Protein AF-A0A7S3U579-F1 (afdb_monomer_lite)

Sequence (111 aa):
APQRAAQTAEGCRWTGAMRHHVAQPAASSQALPRQALQLCQEGDAIVLYWAVDAKKLRGSDKGLVSPPFDLPFPEPTPFKIMLVPRGGMSFGKAGGKGSIVLKCGIAMGQP

Structure (mmCIF, N/CA/C/O backbone):
data_AF-A0A7S3U579-F1
#
_entry.id   AF-A0A7S3U579-F1
#
loop_
_atom_site.group_PDB
_atom_site.id
_atom_site.type_symbol
_atom_site.label_atom_id
_atom_site.label_alt_id
_atom_site.label_comp_id
_atom_site.label_asym_id
_atom_site.label_entity_id
_atom_site.label_seq_id
_atom_site.pdbx_PDB_ins_code
_atom_site.Cartn_x
_atom_site.Cartn_y
_atom_site.Cartn_z
_atom_site.occupancy
_atom_site.B_iso_or_equiv
_atom_site.auth_seq_id
_atom_site.auth_comp_id
_atom_site.auth_asym_id
_atom_site.auth_atom_id
_atom_site.pdbx_PDB_model_num
ATOM 1 N N . ALA A 1 1 ? -36.030 10.258 29.262 1.00 41.53 1 ALA A N 1
ATOM 2 C CA . ALA A 1 1 ? -35.836 9.837 27.863 1.00 41.53 1 ALA A CA 1
ATOM 3 C C . ALA A 1 1 ? -35.380 11.034 27.041 1.00 41.53 1 ALA A C 1
ATOM 5 O O . ALA A 1 1 ? -36.069 12.046 27.073 1.00 41.53 1 ALA A O 1
ATOM 6 N N . PRO A 1 2 ? -34.252 10.932 26.328 1.00 41.88 2 PRO A N 1
ATOM 7 C CA . PRO A 1 2 ? -34.068 11.645 25.077 1.00 41.88 2 PRO A CA 1
ATOM 8 C C . PRO A 1 2 ? -33.924 10.667 23.908 1.00 41.88 2 PRO A C 1
ATOM 10 O O . PRO A 1 2 ? -33.564 9.500 24.052 1.00 41.88 2 PRO A O 1
ATOM 13 N N . GLN A 1 3 ? -34.322 11.183 22.758 1.00 37.34 3 GLN A N 1
ATOM 14 C CA . GLN A 1 3 ? -34.789 10.469 21.588 1.00 37.34 3 GLN A CA 1
ATOM 15 C C . GLN A 1 3 ? -33.645 9.918 20.733 1.00 37.34 3 GLN A C 1
ATOM 17 O O . GLN A 1 3 ? -32.656 10.590 20.455 1.00 37.34 3 GLN A O 1
ATOM 22 N N . ARG A 1 4 ? -33.854 8.684 20.278 1.00 39.41 4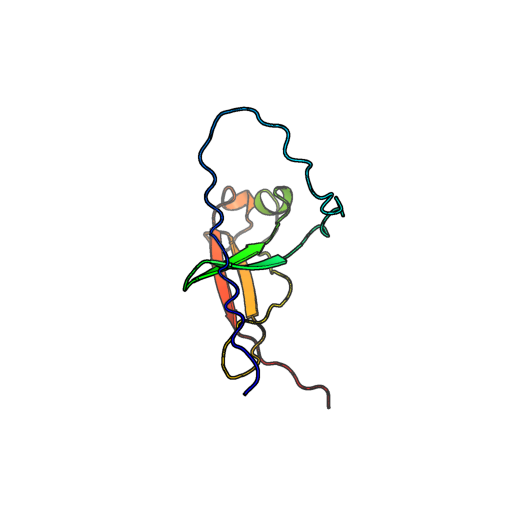 ARG A N 1
ATOM 23 C CA . ARG A 1 4 ? -33.090 7.948 19.274 1.00 39.41 4 ARG A CA 1
ATOM 24 C C . ARG A 1 4 ? -33.218 8.664 17.922 1.00 39.41 4 ARG A C 1
ATOM 26 O O . ARG A 1 4 ? -34.308 8.689 17.361 1.00 39.41 4 ARG A O 1
ATOM 33 N N . ALA A 1 5 ? -32.127 9.210 17.391 1.00 35.47 5 ALA A N 1
ATOM 34 C CA . ALA A 1 5 ? -32.048 9.647 15.998 1.00 35.47 5 ALA A CA 1
ATOM 35 C C . ALA A 1 5 ? -31.148 8.665 15.240 1.00 35.47 5 ALA A C 1
ATOM 37 O O . ALA A 1 5 ? -29.923 8.770 15.247 1.00 35.47 5 ALA A O 1
ATOM 38 N N . ALA A 1 6 ? -31.788 7.655 14.651 1.00 36.59 6 ALA A N 1
ATOM 39 C CA . ALA A 1 6 ? -31.170 6.749 13.700 1.00 36.59 6 ALA A CA 1
ATOM 40 C C . ALA A 1 6 ? -30.779 7.555 12.454 1.00 36.59 6 ALA A C 1
ATOM 42 O O . ALA A 1 6 ? -31.644 8.028 11.724 1.00 36.59 6 ALA A O 1
ATOM 43 N N . GLN A 1 7 ? -29.479 7.735 12.241 1.00 35.81 7 GLN A N 1
ATOM 44 C CA . GLN A 1 7 ? -28.942 8.233 10.981 1.00 35.81 7 GLN A CA 1
ATOM 45 C C . GLN A 1 7 ? -28.821 7.035 10.043 1.00 35.81 7 GLN A C 1
ATOM 47 O O . GLN A 1 7 ? -27.897 6.232 10.145 1.00 35.81 7 GLN A O 1
ATOM 52 N N . THR A 1 8 ? -29.813 6.871 9.173 1.00 34.47 8 THR A N 1
ATOM 53 C CA . THR A 1 8 ? -29.738 5.947 8.043 1.00 34.47 8 THR A CA 1
ATOM 54 C C . THR A 1 8 ? -28.794 6.553 7.010 1.00 34.47 8 THR A C 1
ATOM 56 O O . THR A 1 8 ? -29.156 7.493 6.306 1.00 34.47 8 THR A O 1
ATOM 59 N N . ALA A 1 9 ? -27.565 6.044 6.948 1.00 37.22 9 ALA A N 1
ATOM 60 C CA . ALA A 1 9 ? -26.655 6.306 5.842 1.00 37.22 9 ALA A CA 1
ATOM 61 C C . ALA A 1 9 ? -27.151 5.512 4.626 1.00 37.22 9 ALA A C 1
ATOM 63 O O . ALA A 1 9 ? -26.891 4.316 4.489 1.00 37.22 9 ALA A O 1
ATOM 64 N N . GLU A 1 10 ? -27.945 6.164 3.782 1.00 42.44 10 GLU A N 1
ATOM 65 C CA . GLU A 1 10 ? -28.364 5.605 2.503 1.00 42.44 10 GLU A CA 1
ATOM 66 C C . GLU A 1 10 ? -27.148 5.490 1.573 1.00 42.44 10 GLU A C 1
ATOM 68 O O . GLU A 1 10 ? -26.339 6.408 1.437 1.00 42.44 10 GLU A O 1
ATOM 73 N N . GLY A 1 11 ? -26.986 4.294 1.009 1.00 34.31 11 GLY A N 1
ATOM 74 C CA . GLY A 1 11 ? -25.765 3.837 0.364 1.00 34.31 11 GLY A CA 1
ATOM 75 C C . GLY A 1 11 ? -25.389 4.586 -0.914 1.00 34.31 11 GLY A C 1
ATOM 76 O O . GLY A 1 11 ? -26.227 4.960 -1.733 1.00 34.31 11 GLY A O 1
ATOM 77 N N . CYS A 1 12 ? -24.080 4.701 -1.129 1.00 34.06 12 CYS A N 1
ATOM 78 C CA . CYS A 1 12 ? -23.489 5.104 -2.397 1.00 34.06 12 CYS A CA 1
ATOM 79 C C . CYS A 1 12 ? -23.751 4.033 -3.469 1.00 34.06 12 CYS A C 1
ATOM 81 O O . CYS A 1 12 ? -22.944 3.131 -3.676 1.00 34.06 12 CYS A O 1
ATOM 83 N N . ARG A 1 13 ? -24.880 4.132 -4.177 1.00 35.19 13 ARG A N 1
ATOM 84 C CA . ARG A 1 13 ? -25.156 3.347 -5.385 1.00 35.19 13 ARG A CA 1
ATOM 85 C C . ARG A 1 13 ? -25.131 4.275 -6.595 1.00 35.19 13 ARG A C 1
ATOM 87 O O . ARG A 1 13 ? -26.064 5.037 -6.817 1.00 35.19 13 ARG A O 1
ATOM 94 N N . TRP A 1 14 ? -24.078 4.185 -7.403 1.00 33.81 14 TRP A N 1
ATOM 95 C CA . TRP A 1 14 ? -24.011 4.875 -8.690 1.00 33.81 14 TRP A CA 1
ATOM 96 C C . TRP A 1 14 ? -24.504 3.930 -9.789 1.00 33.81 14 TRP A C 1
ATOM 98 O O . TRP A 1 14 ? -23.779 3.039 -10.223 1.00 33.81 14 TRP A O 1
ATOM 108 N N . THR A 1 15 ? -25.747 4.108 -10.238 1.00 38.28 15 THR A N 1
ATOM 109 C CA . THR A 1 15 ? -26.252 3.516 -11.488 1.00 38.28 15 THR A CA 1
ATOM 110 C C . THR A 1 15 ? -26.419 4.618 -12.526 1.00 38.28 15 THR A C 1
ATOM 112 O O . THR A 1 15 ? -26.972 5.675 -12.235 1.00 38.28 15 THR A O 1
ATOM 115 N N . GLY A 1 16 ? -25.879 4.388 -13.722 1.00 36.97 16 GLY A N 1
ATOM 116 C CA . GLY A 1 16 ? -25.771 5.391 -14.775 1.00 36.97 16 GLY A CA 1
ATOM 117 C C . GLY A 1 16 ? -27.094 5.859 -15.395 1.00 36.97 16 GLY A C 1
ATOM 118 O O . GLY A 1 16 ? -28.077 5.129 -15.439 1.00 36.97 16 GLY A O 1
ATOM 119 N N . ALA A 1 17 ? -26.996 7.070 -15.960 1.00 45.22 17 ALA A N 1
ATOM 120 C CA . ALA A 1 17 ? -27.827 7.706 -16.990 1.00 45.22 17 ALA A CA 1
ATOM 121 C C . ALA A 1 17 ? -29.254 8.173 -16.622 1.00 45.22 17 ALA A C 1
ATOM 123 O O . ALA A 1 17 ? -30.225 7.489 -16.903 1.00 45.22 17 ALA A O 1
ATOM 124 N N . MET A 1 18 ? -29.402 9.426 -16.166 1.00 39.03 18 MET A N 1
ATOM 125 C CA . MET A 1 18 ? -29.976 10.545 -16.948 1.00 39.03 18 MET A CA 1
ATOM 126 C C . MET A 1 18 ? -30.096 11.826 -16.105 1.00 39.03 18 MET A C 1
ATOM 128 O O . MET A 1 18 ? -30.047 11.815 -14.882 1.00 39.03 18 MET A O 1
ATOM 132 N N . ARG A 1 19 ? -30.154 12.953 -16.813 1.00 57.84 19 ARG A N 1
ATOM 133 C CA . ARG A 1 19 ? -29.910 14.325 -16.358 1.00 57.84 19 ARG A CA 1
ATOM 134 C C . ARG A 1 19 ? -31.022 14.841 -15.439 1.00 57.84 19 ARG A C 1
ATOM 136 O O . ARG A 1 19 ? -32.118 15.090 -15.918 1.00 57.84 19 ARG A O 1
ATOM 143 N N . HIS A 1 20 ? -30.685 15.156 -14.193 1.00 40.16 20 HIS A N 1
ATOM 144 C CA . HIS A 1 20 ? -31.335 16.220 -13.428 1.00 40.16 20 HIS A CA 1
ATOM 145 C C . HIS A 1 20 ? -30.245 17.010 -12.699 1.00 40.16 20 HIS A C 1
ATOM 147 O O . HIS A 1 20 ? -29.359 16.424 -12.079 1.00 40.16 20 HIS A O 1
ATOM 153 N N . HIS A 1 21 ? -30.274 18.338 -12.842 1.00 46.88 21 HIS A N 1
ATOM 154 C CA . HIS A 1 21 ? -29.403 19.265 -12.122 1.00 46.88 21 HIS A CA 1
ATOM 155 C C . HIS A 1 21 ? -29.613 19.097 -10.612 1.00 46.88 21 HIS A C 1
ATOM 157 O O . HIS A 1 21 ? -30.513 19.697 -10.031 1.00 46.88 21 HIS A O 1
ATOM 163 N N . VAL A 1 22 ? -28.770 18.288 -9.977 1.00 43.69 22 VAL A N 1
ATOM 164 C CA . VAL A 1 22 ? -28.537 18.344 -8.536 1.00 43.69 22 VAL A CA 1
ATOM 165 C C . VAL A 1 22 ? -27.338 19.256 -8.344 1.00 43.69 22 VAL A C 1
ATOM 167 O O . VAL A 1 22 ? -26.251 18.975 -8.850 1.00 43.69 22 VAL A O 1
ATOM 170 N N . ALA A 1 23 ? -27.567 20.383 -7.668 1.00 42.28 23 ALA A N 1
ATOM 171 C CA . ALA A 1 23 ? -26.518 21.286 -7.233 1.00 42.28 23 ALA A CA 1
ATOM 172 C C . ALA A 1 23 ? -25.465 20.471 -6.476 1.00 42.28 23 ALA A C 1
ATOM 174 O O . ALA A 1 23 ? -25.728 19.907 -5.416 1.00 42.28 23 ALA A O 1
ATOM 175 N N . GLN A 1 24 ? -24.289 20.372 -7.082 1.00 43.72 24 GLN A N 1
ATOM 176 C CA . GLN A 1 24 ? -23.118 19.758 -6.495 1.00 43.72 24 GLN A CA 1
ATOM 177 C C . GLN A 1 24 ? -22.804 20.550 -5.216 1.00 43.72 24 GLN A C 1
ATOM 179 O O . GLN A 1 24 ? -22.538 21.751 -5.323 1.00 43.72 24 GLN A O 1
ATOM 184 N N . PRO A 1 25 ? -22.848 19.959 -4.005 1.00 40.75 25 PRO A N 1
ATOM 185 C CA . PRO A 1 25 ? -22.182 20.599 -2.889 1.00 40.75 25 PRO A CA 1
ATO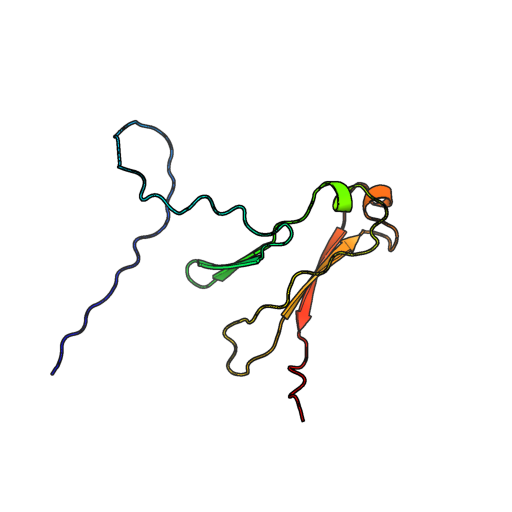M 186 C C . PRO A 1 25 ? -20.720 20.700 -3.310 1.00 40.75 25 PRO A C 1
ATOM 188 O O . PRO A 1 25 ? -20.112 19.699 -3.696 1.00 40.75 25 PRO A O 1
ATOM 191 N N . ALA A 1 26 ? -20.200 21.925 -3.338 1.00 41.56 26 ALA A N 1
ATOM 192 C CA . ALA A 1 26 ? -18.809 22.209 -3.629 1.00 41.56 26 ALA A CA 1
ATOM 193 C C . ALA A 1 26 ? -17.951 21.570 -2.530 1.00 41.56 26 ALA A C 1
ATOM 195 O O . ALA A 1 26 ? -17.533 22.226 -1.580 1.00 41.56 26 ALA A O 1
ATOM 196 N N . ALA A 1 27 ? -17.718 20.263 -2.644 1.00 49.03 27 ALA A N 1
ATOM 197 C CA . ALA A 1 27 ? -16.590 19.618 -2.021 1.00 49.03 27 ALA A CA 1
ATOM 198 C C . ALA A 1 27 ? -15.381 20.286 -2.661 1.00 49.03 27 ALA A C 1
ATOM 200 O O . ALA A 1 27 ? -15.093 20.117 -3.847 1.00 49.03 27 ALA A O 1
ATOM 201 N N . SER A 1 28 ? -14.790 21.174 -1.874 1.00 41.00 28 SER A N 1
ATOM 202 C CA . SER A 1 28 ? -13.575 21.902 -2.157 1.00 41.00 28 SER A CA 1
ATOM 203 C C . SER A 1 28 ? -12.613 21.007 -2.932 1.00 41.00 28 SER A C 1
ATOM 205 O O . SER A 1 28 ? -12.141 19.985 -2.439 1.00 41.00 28 SER A O 1
ATOM 207 N N . SER A 1 29 ? -12.332 21.397 -4.176 1.00 48.78 29 SER A N 1
ATOM 208 C CA . SER A 1 29 ? -11.279 20.809 -4.999 1.00 48.78 29 SER A CA 1
ATOM 209 C C . SER A 1 29 ? -9.924 21.200 -4.405 1.00 48.78 29 SER A C 1
ATOM 211 O O . SER A 1 29 ? -9.157 21.960 -4.993 1.00 48.78 29 SER A O 1
ATOM 213 N N . GLN A 1 30 ? -9.639 20.739 -3.191 1.00 52.78 30 GLN A N 1
ATOM 214 C CA . GLN A 1 30 ? -8.306 20.792 -2.635 1.00 52.78 30 GLN A CA 1
ATOM 215 C C . GLN A 1 30 ? -7.530 19.668 -3.299 1.00 52.78 30 GLN A C 1
ATOM 217 O O . GLN A 1 30 ? -7.893 18.497 -3.193 1.00 52.78 30 GLN A O 1
ATOM 222 N N . ALA A 1 31 ? -6.490 20.047 -4.041 1.00 57.59 31 ALA A N 1
ATOM 223 C CA . ALA A 1 31 ? -5.517 19.113 -4.571 1.00 57.59 31 ALA A CA 1
ATOM 224 C C . ALA A 1 31 ? -4.992 18.278 -3.399 1.00 57.59 31 ALA A C 1
ATOM 226 O O . ALA A 1 31 ? -4.197 18.757 -2.590 1.00 57.59 31 ALA A O 1
ATOM 227 N N . LEU A 1 32 ? -5.502 17.052 -3.280 1.00 54.09 32 LEU A N 1
ATOM 228 C CA . LEU A 1 32 ? -5.048 16.100 -2.284 1.00 54.09 32 LEU A CA 1
ATOM 229 C C . LEU A 1 32 ? -3.517 16.006 -2.398 1.00 54.09 32 LEU A C 1
ATOM 231 O O . LEU A 1 32 ? -2.992 15.958 -3.519 1.00 54.09 32 LEU A O 1
ATOM 235 N N . PRO A 1 33 ? -2.776 16.028 -1.276 1.00 58.41 33 PRO A N 1
ATOM 236 C CA . PRO A 1 33 ? -1.323 15.950 -1.312 1.00 58.41 33 PRO A CA 1
ATOM 237 C C . PRO A 1 33 ? -0.889 14.7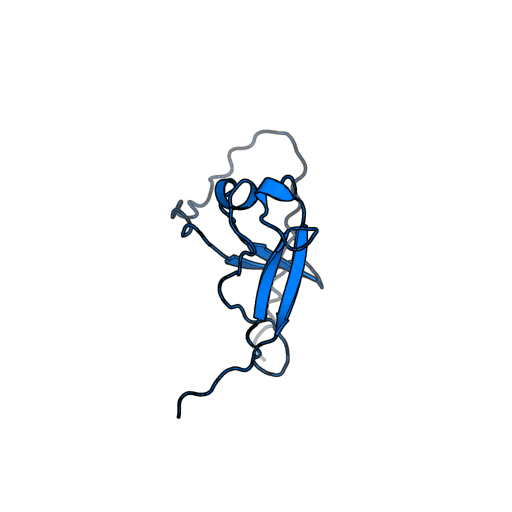42 -2.149 1.00 58.41 33 PRO A C 1
ATOM 239 O O . PRO A 1 33 ? -1.564 13.716 -2.171 1.00 58.41 33 PRO A O 1
ATOM 242 N N . ARG A 1 34 ? 0.252 14.850 -2.843 1.00 59.91 34 ARG A N 1
ATOM 243 C CA . ARG A 1 34 ? 0.771 13.877 -3.837 1.00 59.91 34 ARG A CA 1
ATOM 244 C C . ARG A 1 34 ? 0.882 12.411 -3.368 1.00 59.91 34 ARG A C 1
ATOM 246 O O . ARG A 1 34 ? 1.242 11.552 -4.168 1.00 59.91 34 ARG A O 1
ATOM 253 N N . GLN A 1 35 ? 0.615 12.130 -2.095 1.00 64.00 35 GLN A N 1
ATOM 254 C CA . GLN A 1 35 ? 0.567 10.802 -1.483 1.00 64.00 35 GLN A CA 1
ATOM 255 C C . GLN A 1 35 ? -0.631 10.676 -0.527 1.00 64.00 35 GLN A C 1
ATOM 257 O O . GLN A 1 35 ? -0.489 10.172 0.584 1.00 64.00 35 GLN A O 1
ATOM 262 N N . ALA A 1 36 ? -1.792 11.198 -0.920 1.00 80.19 36 ALA A N 1
ATOM 263 C CA . ALA A 1 36 ? -2.987 11.150 -0.095 1.00 80.19 36 ALA A CA 1
ATOM 264 C C . ALA A 1 36 ? -3.448 9.712 0.145 1.00 80.19 36 ALA A C 1
ATOM 266 O O . ALA A 1 36 ? -3.417 8.860 -0.749 1.00 80.19 36 ALA A O 1
ATOM 267 N N . LEU A 1 37 ? -3.869 9.479 1.381 1.00 91.50 37 LEU A N 1
ATOM 268 C CA . LEU A 1 37 ? -4.424 8.230 1.855 1.00 91.50 37 LEU A CA 1
ATOM 269 C C . LEU A 1 37 ? -5.751 8.548 2.545 1.00 91.50 37 LEU A C 1
ATOM 271 O O . LEU A 1 37 ? -5.817 9.467 3.357 1.00 91.50 37 LEU A O 1
ATOM 275 N N . GLN A 1 38 ? -6.797 7.812 2.189 1.00 92.12 38 GLN A N 1
ATOM 276 C CA . GLN A 1 38 ? -8.147 7.994 2.705 1.00 92.12 38 GLN A CA 1
ATOM 277 C C . GLN A 1 38 ? -8.713 6.639 3.119 1.00 92.12 38 GLN A C 1
ATOM 279 O O . GLN A 1 38 ? -8.641 5.682 2.350 1.00 92.12 38 GLN A O 1
ATOM 284 N N . LEU A 1 39 ? -9.289 6.575 4.318 1.00 92.00 39 LEU A N 1
ATOM 285 C CA . LEU A 1 39 ? -10.075 5.436 4.784 1.00 92.00 39 LEU A CA 1
ATOM 286 C C . LEU A 1 39 ? -11.558 5.791 4.707 1.00 92.00 39 LEU A C 1
ATOM 288 O O . LEU A 1 39 ? -11.952 6.901 5.063 1.00 92.00 39 LEU A O 1
ATOM 292 N N . CYS A 1 40 ? -12.382 4.837 4.301 1.00 92.00 40 CYS A N 1
ATOM 293 C CA . CYS A 1 40 ? -13.826 4.895 4.485 1.00 92.00 40 CYS A CA 1
ATOM 294 C C . CYS A 1 40 ? -14.370 3.518 4.869 1.00 92.00 40 CYS A C 1
ATOM 296 O O . CYS A 1 40 ? -13.762 2.487 4.583 1.00 92.00 40 CYS A O 1
ATOM 298 N N . GLN A 1 41 ? -15.515 3.510 5.542 1.00 92.81 41 GLN A N 1
ATOM 299 C CA . GLN A 1 41 ? -16.239 2.289 5.865 1.00 92.81 41 GLN A CA 1
ATOM 300 C C . GLN A 1 41 ? -17.293 2.032 4.785 1.00 92.81 41 GLN A C 1
ATOM 302 O O . GLN A 1 41 ? -18.103 2.909 4.484 1.00 92.81 41 GLN A O 1
ATOM 307 N N . GLU A 1 42 ? -17.281 0.834 4.209 1.00 92.62 42 GLU A N 1
ATOM 308 C CA . GLU A 1 42 ? -18.254 0.372 3.224 1.00 92.62 42 GLU A CA 1
ATOM 309 C C . GLU A 1 42 ? -18.897 -0.920 3.740 1.00 92.62 42 GLU A C 1
ATOM 311 O O . GLU A 1 42 ? -18.344 -2.014 3.626 1.00 92.62 42 GLU A O 1
ATOM 316 N N . GLY A 1 43 ? -20.063 -0.784 4.378 1.00 91.31 43 GLY A N 1
ATOM 317 C CA . GLY A 1 43 ? -20.717 -1.895 5.071 1.00 91.31 43 GLY A CA 1
ATOM 318 C C . GLY A 1 43 ? -19.853 -2.432 6.215 1.00 91.31 43 GLY A C 1
ATOM 319 O O . GLY A 1 43 ? -19.527 -1.697 7.147 1.00 91.31 43 GLY A O 1
ATOM 320 N N . ASP A 1 44 ? -19.487 -3.711 6.122 1.00 91.50 44 ASP A N 1
ATOM 321 C CA . ASP A 1 44 ? -18.622 -4.406 7.090 1.00 91.50 44 ASP A CA 1
ATOM 322 C C . ASP A 1 44 ? -17.133 -4.398 6.682 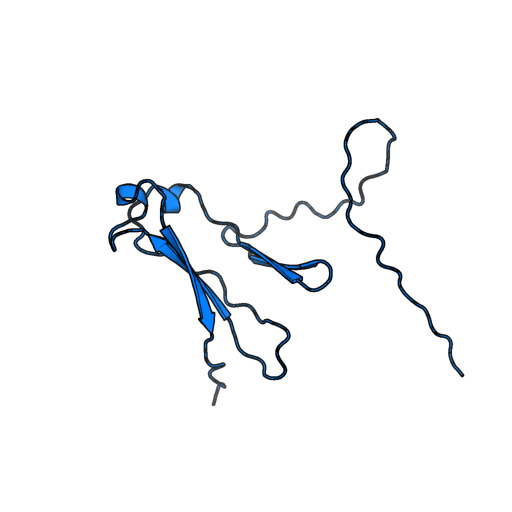1.00 91.50 44 ASP A C 1
ATOM 324 O O . ASP A 1 44 ? -16.292 -5.037 7.308 1.00 91.50 44 ASP A O 1
ATOM 328 N N . ALA A 1 45 ? -16.786 -3.681 5.607 1.00 92.00 45 ALA A N 1
ATOM 329 C CA . ALA A 1 45 ? -15.419 -3.555 5.122 1.00 92.00 45 ALA A CA 1
ATOM 330 C C . ALA A 1 45 ? -14.861 -2.148 5.359 1.00 92.00 45 ALA A C 1
ATOM 332 O O . ALA A 1 45 ? -15.569 -1.142 5.304 1.00 92.00 45 ALA A O 1
ATOM 333 N N . ILE A 1 46 ? -13.547 -2.077 5.565 1.00 92.06 46 ILE A N 1
ATOM 334 C CA . ILE A 1 46 ? -12.796 -0.822 5.544 1.00 92.06 46 ILE A CA 1
ATOM 335 C C . ILE A 1 46 ? -12.077 -0.744 4.210 1.00 92.06 46 ILE A C 1
ATOM 337 O O . ILE A 1 46 ? -11.282 -1.622 3.866 1.00 92.06 46 ILE A O 1
ATOM 341 N N . VAL A 1 47 ? -12.346 0.323 3.470 1.00 93.75 47 VAL A N 1
ATOM 342 C CA . VAL A 1 47 ? -11.748 0.581 2.167 1.00 93.75 47 VAL A CA 1
ATOM 343 C C . VAL A 1 47 ? -10.693 1.663 2.318 1.00 93.75 47 VAL A C 1
ATOM 345 O O . VAL A 1 47 ? -10.934 2.733 2.877 1.00 93.75 47 VAL A O 1
ATOM 348 N N . LEU A 1 48 ? -9.502 1.366 1.808 1.00 92.62 48 LEU A N 1
ATOM 349 C CA . LEU A 1 48 ? -8.370 2.277 1.803 1.00 92.62 48 LEU A CA 1
ATOM 350 C C . LEU A 1 48 ? -8.063 2.723 0.374 1.00 92.62 48 LEU A C 1
ATOM 352 O O . LEU A 1 48 ? -7.709 1.905 -0.477 1.00 92.62 48 LEU A O 1
ATOM 356 N N . TYR A 1 49 ? -8.093 4.029 0.139 1.00 93.38 49 TYR A N 1
ATOM 357 C CA . TYR A 1 49 ? -7.609 4.643 -1.090 1.00 93.38 49 TYR A CA 1
ATOM 358 C C . TYR A 1 49 ? -6.251 5.278 -0.841 1.00 93.38 49 TYR A C 1
ATOM 360 O O . TYR A 1 49 ? -6.131 6.195 -0.035 1.00 93.38 49 TYR A O 1
ATOM 368 N N . TRP A 1 50 ? -5.225 4.819 -1.553 1.00 94.50 50 TRP A N 1
ATOM 369 C CA . TRP A 1 50 ? -3.895 5.415 -1.504 1.00 94.50 50 TRP A CA 1
ATOM 370 C C . TRP A 1 50 ? -3.449 5.817 -2.908 1.00 94.50 50 TRP A C 1
ATOM 372 O O . TRP A 1 50 ? -3.240 4.974 -3.781 1.00 94.50 50 TRP A O 1
ATOM 382 N N . ALA A 1 51 ? -3.306 7.125 -3.122 1.00 93.31 51 ALA A N 1
ATOM 383 C CA . ALA A 1 51 ? -2.843 7.674 -4.385 1.00 93.31 51 ALA A CA 1
ATOM 384 C C . ALA A 1 51 ? -1.319 7.525 -4.514 1.00 93.31 51 ALA A C 1
ATOM 386 O O . ALA A 1 51 ? -0.548 7.978 -3.662 1.00 93.31 51 ALA A O 1
ATOM 387 N N . VAL A 1 52 ? -0.884 6.919 -5.619 1.00 91.56 52 VAL A N 1
ATOM 388 C CA . VAL A 1 52 ? 0.528 6.690 -5.935 1.00 91.56 52 VAL A CA 1
ATOM 389 C C . VAL A 1 52 ? 0.859 7.303 -7.290 1.00 91.56 52 VAL A C 1
ATOM 391 O O . VAL A 1 52 ? 0.130 7.120 -8.261 1.00 91.56 52 VAL A O 1
ATOM 394 N N . ASP A 1 53 ? 1.989 8.008 -7.375 1.00 91.44 53 ASP A N 1
ATOM 395 C CA . ASP A 1 53 ? 2.489 8.530 -8.648 1.00 91.44 53 ASP A CA 1
ATOM 396 C C . ASP A 1 53 ? 2.850 7.371 -9.594 1.00 91.44 53 ASP A C 1
ATOM 398 O O . ASP A 1 53 ? 3.767 6.586 -9.329 1.00 91.44 53 ASP A O 1
ATOM 402 N N . ALA A 1 54 ? 2.154 7.292 -10.730 1.00 91.88 54 ALA A N 1
ATOM 403 C CA . ALA A 1 54 ? 2.364 6.271 -11.751 1.00 91.88 54 ALA A CA 1
ATOM 404 C C . ALA A 1 54 ? 3.808 6.231 -12.288 1.00 91.88 54 ALA A C 1
ATOM 406 O O . ALA A 1 54 ? 4.268 5.179 -12.736 1.00 91.88 54 ALA A O 1
ATOM 407 N N . LYS A 1 55 ? 4.556 7.343 -12.222 1.00 94.12 55 LYS A N 1
ATOM 408 C CA . LYS A 1 55 ? 5.976 7.376 -12.607 1.00 94.12 55 LYS A CA 1
ATOM 409 C C . LYS A 1 55 ? 6.821 6.470 -11.715 1.00 94.12 55 LYS A C 1
ATOM 411 O O . LYS A 1 55 ? 7.715 5.801 -12.226 1.00 94.12 55 LYS A O 1
ATOM 416 N N . LYS A 1 56 ? 6.497 6.374 -10.421 1.00 92.81 56 LYS A N 1
ATOM 417 C CA . LYS A 1 56 ? 7.205 5.504 -9.468 1.00 92.81 56 LYS A CA 1
ATOM 418 C C . LYS A 1 56 ? 6.978 4.022 -9.774 1.00 92.81 56 LYS A C 1
ATOM 420 O O . LYS A 1 56 ? 7.909 3.224 -9.737 1.00 92.81 56 LYS A O 1
ATOM 425 N N . LEU A 1 57 ? 5.767 3.666 -10.209 1.00 93.81 57 LEU A N 1
ATOM 426 C CA . LEU A 1 57 ? 5.427 2.306 -10.654 1.00 93.81 57 LEU A CA 1
ATOM 427 C C . LEU A 1 57 ? 6.063 1.919 -11.998 1.00 93.81 57 LEU A C 1
ATOM 429 O O . LEU A 1 57 ? 6.005 0.764 -12.405 1.00 93.81 57 LEU A O 1
ATOM 433 N N . ARG A 1 58 ? 6.684 2.864 -12.702 1.00 94.56 58 ARG A N 1
ATOM 434 C CA . ARG A 1 58 ? 7.412 2.616 -13.955 1.00 94.56 58 ARG A CA 1
ATOM 435 C C . ARG A 1 58 ? 8.914 2.877 -13.817 1.00 94.56 58 ARG A C 1
ATOM 437 O O . ARG A 1 58 ? 9.646 2.716 -14.789 1.00 94.56 58 ARG A O 1
ATOM 444 N N . GLY A 1 59 ? 9.361 3.287 -12.631 1.00 93.69 59 GLY A N 1
ATOM 445 C CA . GLY A 1 59 ? 10.696 3.813 -12.379 1.00 93.69 59 GLY A CA 1
ATOM 446 C C . GLY A 1 59 ? 11.649 2.833 -11.698 1.00 93.69 59 GLY A C 1
ATOM 447 O O . GLY A 1 59 ? 11.499 1.608 -11.742 1.00 93.69 59 GLY A O 1
ATOM 448 N N . SER A 1 60 ? 12.676 3.392 -11.065 1.00 96.44 60 SER A N 1
ATOM 449 C CA . SER A 1 60 ? 13.716 2.655 -10.342 1.00 96.44 60 SER A CA 1
ATOM 450 C C . SER A 1 60 ? 13.351 2.335 -8.888 1.00 96.44 60 SER A C 1
ATOM 452 O O . SER A 1 60 ? 14.118 1.631 -8.227 1.00 96.44 60 SER A O 1
ATOM 454 N N . ASP A 1 61 ? 12.194 2.792 -8.399 1.00 95.94 61 ASP A N 1
ATOM 455 C CA . ASP A 1 61 ? 11.728 2.530 -7.038 1.00 95.94 61 ASP A CA 1
ATOM 456 C C . ASP A 1 61 ? 11.652 1.019 -6.755 1.00 95.94 61 ASP A C 1
ATOM 458 O O . ASP A 1 61 ? 11.066 0.249 -7.522 1.00 95.94 61 ASP A O 1
ATOM 462 N N . LYS A 1 62 ? 12.252 0.592 -5.636 1.00 95.50 62 LYS A N 1
ATOM 463 C CA . LYS A 1 62 ? 12.255 -0.807 -5.157 1.00 95.50 62 LYS A CA 1
ATOM 464 C C . LYS A 1 62 ? 11.152 -1.104 -4.137 1.00 95.50 62 LYS A C 1
ATOM 466 O O . LYS A 1 62 ? 11.070 -2.205 -3.603 1.00 95.50 62 LYS A O 1
ATOM 471 N N . GLY A 1 63 ? 10.320 -0.116 -3.847 1.00 95.00 63 GLY A N 1
ATOM 472 C CA . GLY A 1 63 ? 9.216 -0.221 -2.911 1.00 95.00 63 GLY A CA 1
ATOM 473 C C . GLY A 1 63 ? 8.612 1.150 -2.663 1.00 95.00 63 GLY A C 1
ATOM 474 O O . GLY A 1 63 ? 9.303 2.162 -2.764 1.00 95.00 63 GLY A O 1
ATOM 475 N N . LEU A 1 64 ? 7.321 1.181 -2.358 1.00 95.31 64 LEU A N 1
ATOM 476 C CA . LEU A 1 64 ? 6.605 2.397 -1.985 1.00 95.31 64 LEU A CA 1
ATOM 477 C C . LEU A 1 64 ? 5.896 2.143 -0.668 1.00 95.31 64 LEU A C 1
ATOM 479 O O . LEU A 1 64 ? 5.373 1.053 -0.467 1.00 95.31 64 LEU A O 1
ATOM 483 N N . VAL A 1 65 ? 5.871 3.139 0.210 1.00 94.44 65 VAL A N 1
ATOM 484 C CA . VAL A 1 65 ? 5.243 3.043 1.531 1.00 94.44 65 VAL A CA 1
ATOM 485 C C . VAL A 1 65 ? 4.208 4.152 1.655 1.00 94.44 65 VAL A C 1
ATOM 487 O O . VAL A 1 65 ? 4.489 5.296 1.286 1.00 94.44 65 VAL A O 1
ATOM 490 N N . SER A 1 66 ? 3.017 3.813 2.139 1.00 94.75 66 SER A N 1
ATOM 491 C CA . SER A 1 66 ? 1.973 4.789 2.429 1.00 94.75 66 SER A CA 1
ATOM 492 C C . SER A 1 66 ? 2.339 5.642 3.650 1.00 94.75 66 SER A C 1
ATOM 494 O O . SER A 1 66 ? 3.161 5.226 4.478 1.00 94.75 66 SER A O 1
ATOM 496 N N . PRO A 1 67 ? 1.693 6.806 3.834 1.00 92.62 67 PRO A N 1
ATOM 497 C CA . PRO A 1 67 ? 1.578 7.394 5.163 1.00 92.62 67 PRO A CA 1
ATOM 498 C C . PRO A 1 67 ? 1.040 6.359 6.174 1.00 92.62 67 PRO A C 1
ATOM 500 O O . PRO A 1 67 ? 0.305 5.450 5.767 1.00 92.62 67 PRO A O 1
ATOM 503 N N . PRO A 1 68 ? 1.411 6.453 7.464 1.00 92.12 68 PRO A N 1
ATOM 504 C CA . PRO A 1 68 ? 0.777 5.655 8.506 1.00 92.12 68 PRO A CA 1
ATOM 505 C C . PRO A 1 68 ? -0.727 5.947 8.593 1.00 92.12 68 PRO A C 1
ATOM 507 O O . PRO A 1 68 ? -1.146 7.076 8.341 1.00 92.12 68 PRO A O 1
ATOM 510 N N . PHE A 1 69 ? -1.516 4.945 8.964 1.00 91.50 69 PHE A N 1
ATOM 511 C CA . PHE A 1 69 ? -2.951 5.068 9.214 1.00 91.50 69 PHE A CA 1
ATOM 512 C C . PHE A 1 69 ? -3.399 4.096 10.298 1.00 91.50 69 PHE A C 1
ATOM 514 O O . PHE A 1 69 ? -2.777 3.054 10.482 1.00 91.50 69 PHE A O 1
ATOM 521 N N . ASP A 1 70 ? -4.502 4.409 10.964 1.00 90.75 70 ASP A N 1
ATOM 522 C CA . ASP A 1 70 ? -5.061 3.567 12.015 1.00 90.75 70 ASP A CA 1
ATOM 523 C C . ASP A 1 70 ? -6.280 2.801 11.499 1.00 90.75 70 ASP A C 1
ATOM 525 O O . ASP A 1 70 ? -7.053 3.291 10.674 1.00 90.75 70 ASP A O 1
ATOM 529 N N . LEU A 1 71 ? -6.440 1.574 11.985 1.00 89.75 71 LEU A N 1
ATOM 530 C CA . LEU A 1 71 ? -7.628 0.751 11.774 1.00 89.75 71 LEU A CA 1
ATOM 531 C C . LEU A 1 71 ? -8.380 0.639 13.112 1.00 89.75 71 LEU A C 1
ATOM 533 O O . LEU A 1 71 ? -7.736 0.725 14.158 1.00 89.75 71 LEU A O 1
ATOM 537 N N . PRO A 1 72 ? -9.713 0.443 13.112 1.00 88.06 72 PRO A N 1
ATOM 538 C CA . PRO A 1 72 ? -10.548 0.401 14.312 1.00 88.06 72 PRO A CA 1
ATOM 539 C C . PRO A 1 72 ? -10.395 -0.935 15.056 1.00 88.06 72 PRO A C 1
ATOM 541 O O . PRO A 1 72 ? -11.352 -1.681 15.252 1.00 88.06 72 PRO A O 1
ATOM 544 N N . PHE A 1 73 ? -9.165 -1.257 15.445 1.00 85.88 73 PHE A N 1
ATOM 545 C CA . PHE A 1 73 ? -8.869 -2.308 16.406 1.00 85.88 73 PHE A CA 1
ATOM 546 C C . PHE A 1 73 ? -8.976 -1.751 17.832 1.00 85.88 73 PHE A C 1
ATOM 548 O O . PHE A 1 73 ? -8.838 -0.541 18.019 1.00 85.88 73 PHE A O 1
ATOM 555 N N . PRO A 1 74 ? -9.200 -2.609 18.846 1.00 86.69 74 PRO A N 1
ATOM 556 C CA . PRO A 1 74 ? -9.274 -2.169 20.240 1.00 86.69 74 PRO A CA 1
ATOM 557 C C . PRO A 1 74 ? -8.031 -1.400 20.704 1.00 86.69 74 PRO A C 1
ATOM 559 O O . PRO A 1 74 ? -8.154 -0.430 21.442 1.00 86.69 74 PRO A O 1
ATOM 562 N N . GLU A 1 75 ? -6.853 -1.810 20.232 1.00 86.31 75 GLU A N 1
ATOM 563 C CA . GLU A 1 75 ? -5.584 -1.155 20.539 1.00 86.31 75 GLU A CA 1
ATOM 564 C C . GLU A 1 75 ? -5.131 -0.269 19.369 1.00 86.31 75 GLU A C 1
ATOM 566 O O . GLU A 1 75 ? -5.055 -0.759 18.232 1.00 86.31 75 GLU A O 1
ATOM 571 N N . PRO A 1 76 ? -4.774 1.007 19.620 1.00 82.44 76 PRO A N 1
ATOM 572 C CA . PRO A 1 76 ? -4.304 1.920 18.587 1.00 82.44 76 PRO A CA 1
ATOM 573 C C . PRO A 1 76 ? -2.967 1.428 18.024 1.00 82.44 76 PRO A C 1
ATOM 575 O O . PRO A 1 76 ? -1.900 1.595 18.615 1.00 82.44 76 PRO A O 1
ATOM 578 N N . THR A 1 77 ? -3.041 0.789 16.859 1.00 87.94 77 THR A N 1
ATOM 579 C CA . THR A 1 77 ? -1.895 0.199 16.172 1.00 87.94 77 THR A CA 1
ATOM 580 C C . THR A 1 77 ? -1.725 0.898 14.829 1.00 87.94 77 THR A C 1
ATOM 582 O O . THR A 1 77 ? -2.613 0.777 13.984 1.00 87.94 77 THR A O 1
ATOM 585 N N . PRO A 1 78 ? -0.598 1.587 14.584 1.00 91.69 78 PRO A N 1
ATOM 586 C CA . PRO A 1 78 ? -0.377 2.235 13.305 1.00 91.69 78 PRO A CA 1
ATOM 587 C C . PRO A 1 78 ? -0.091 1.184 12.231 1.00 91.69 78 PRO A C 1
ATOM 589 O O . PRO A 1 78 ? 0.763 0.310 12.395 1.00 91.69 78 PRO A O 1
ATOM 592 N N . PHE A 1 79 ? -0.748 1.311 11.089 1.00 94.25 79 PHE A N 1
ATOM 593 C CA . PHE A 1 79 ? -0.540 0.487 9.907 1.00 94.25 79 PHE A CA 1
ATOM 594 C C . PHE A 1 79 ? 0.117 1.280 8.784 1.00 94.25 79 PHE A C 1
ATOM 596 O O . PHE A 1 79 ? 0.003 2.500 8.685 1.00 94.25 79 PHE A O 1
ATOM 603 N N . LYS A 1 80 ? 0.820 0.567 7.905 1.00 94.81 80 LYS A N 1
ATOM 604 C CA . LYS A 1 80 ? 1.312 1.087 6.625 1.00 94.81 80 LYS A CA 1
ATOM 605 C C . LYS A 1 80 ? 1.063 0.058 5.537 1.00 94.81 80 LYS A C 1
ATOM 607 O O . LYS A 1 80 ? 1.261 -1.138 5.756 1.00 94.81 80 LYS A O 1
ATOM 612 N N . ILE A 1 81 ? 0.715 0.526 4.344 1.00 95.50 81 ILE A N 1
ATOM 613 C CA . ILE A 1 81 ? 0.753 -0.298 3.141 1.00 95.50 81 ILE A CA 1
ATOM 614 C C . ILE A 1 81 ? 2.102 -0.116 2.463 1.00 95.50 81 ILE A C 1
ATOM 616 O O . ILE A 1 81 ? 2.619 0.994 2.336 1.00 95.50 81 ILE A O 1
ATOM 620 N N . MET A 1 82 ? 2.658 -1.223 1.991 1.00 95.69 82 MET A N 1
ATOM 621 C CA . MET A 1 82 ? 3.805 -1.240 1.111 1.00 95.69 82 MET A CA 1
ATOM 622 C C . MET A 1 82 ? 3.450 -1.850 -0.238 1.00 95.69 82 MET A C 1
ATOM 624 O O . MET A 1 82 ? 2.921 -2.957 -0.298 1.00 95.69 82 MET A O 1
ATOM 628 N N . LEU A 1 83 ? 3.811 -1.168 -1.321 1.00 95.75 83 LEU A N 1
ATOM 629 C CA . LEU A 1 83 ? 3.913 -1.798 -2.634 1.00 95.75 83 LEU A CA 1
ATOM 630 C C . LEU A 1 83 ? 5.327 -2.352 -2.779 1.00 95.75 83 LEU A C 1
ATOM 632 O O . LEU A 1 83 ? 6.299 -1.615 -2.596 1.00 95.75 83 LEU A O 1
ATOM 636 N N . VAL A 1 84 ? 5.443 -3.625 -3.151 1.00 96.31 84 VAL A N 1
ATOM 637 C CA . VAL A 1 84 ? 6.725 -4.302 -3.376 1.00 96.31 84 VAL A CA 1
ATOM 638 C C . VAL A 1 84 ? 6.765 -4.831 -4.811 1.00 96.31 84 VAL A C 1
ATOM 640 O O . VAL A 1 84 ? 5.880 -5.598 -5.188 1.00 96.31 84 VAL A O 1
ATOM 643 N N . PRO A 1 85 ? 7.755 -4.454 -5.633 1.00 96.81 85 PRO A N 1
ATOM 644 C CA . PRO A 1 85 ? 7.865 -4.939 -7.003 1.00 96.81 85 PRO A CA 1
ATOM 645 C C . PRO A 1 85 ? 8.122 -6.448 -7.044 1.00 96.81 85 PRO A C 1
ATOM 647 O O . PRO A 1 85 ? 8.842 -7.013 -6.215 1.00 96.81 85 PRO A O 1
ATOM 650 N N . ARG A 1 86 ? 7.551 -7.119 -8.047 1.00 95.25 86 ARG A N 1
ATOM 651 C CA . ARG A 1 86 ? 7.728 -8.563 -8.227 1.00 95.25 86 ARG A CA 1
ATOM 652 C C . ARG A 1 86 ? 9.185 -8.873 -8.588 1.00 95.25 86 ARG A C 1
ATOM 654 O O . ARG A 1 86 ? 9.769 -8.225 -9.451 1.00 95.25 86 ARG A O 1
ATOM 661 N N . GLY A 1 87 ? 9.760 -9.893 -7.950 1.00 89.06 87 GLY A N 1
ATOM 662 C CA . GLY A 1 87 ? 11.123 -10.356 -8.242 1.00 89.06 87 GLY A CA 1
ATOM 663 C C . GLY A 1 87 ? 12.246 -9.544 -7.583 1.00 89.06 87 GLY A C 1
ATOM 664 O O . GLY A 1 87 ? 13.384 -9.644 -8.024 1.00 89.06 87 GLY A O 1
ATOM 665 N N . GLY A 1 88 ? 11.952 -8.728 -6.560 1.00 82.00 88 GLY A N 1
ATOM 666 C CA . GLY A 1 88 ? 12.973 -8.069 -5.724 1.00 82.00 88 GLY A CA 1
ATOM 667 C C . GLY A 1 88 ? 13.787 -6.964 -6.413 1.00 82.00 88 GLY A C 1
ATOM 668 O O . GLY A 1 88 ? 14.789 -6.494 -5.875 1.00 82.00 88 GLY A O 1
ATOM 669 N N . MET A 1 89 ? 13.376 -6.552 -7.613 1.00 90.56 89 MET A N 1
ATOM 670 C CA . MET A 1 89 ? 14.022 -5.504 -8.406 1.00 90.56 89 MET A CA 1
ATOM 671 C C . MET A 1 89 ? 13.290 -4.162 -8.242 1.00 90.56 89 MET A C 1
ATOM 673 O O . MET A 1 89 ? 12.716 -3.900 -7.193 1.00 90.56 89 MET A O 1
ATOM 677 N N . SER A 1 90 ? 13.341 -3.276 -9.240 1.00 96.31 90 SER A N 1
ATOM 678 C CA . SER A 1 90 ? 12.516 -2.064 -9.278 1.00 96.31 90 SER A CA 1
ATOM 679 C C . SER A 1 90 ? 11.167 -2.315 -9.953 1.00 96.31 90 SER A C 1
ATOM 681 O O . SER A 1 90 ? 11.030 -3.258 -10.737 1.00 96.31 90 SER A O 1
ATOM 683 N N . PHE A 1 91 ? 10.187 -1.436 -9.727 1.00 96.06 91 PHE A N 1
ATOM 684 C CA . PHE A 1 91 ? 8.893 -1.504 -10.414 1.00 96.06 91 PHE A CA 1
ATOM 685 C C . PHE A 1 91 ? 9.018 -1.435 -11.938 1.00 96.06 91 PHE A C 1
ATOM 687 O O . PHE A 1 91 ? 8.352 -2.201 -12.629 1.00 96.06 91 PHE A O 1
ATOM 694 N N . GLY A 1 92 ? 9.918 -0.608 -12.475 1.00 95.62 92 GLY A N 1
ATOM 695 C CA . GLY A 1 92 ? 10.192 -0.561 -13.912 1.00 95.62 92 GLY A CA 1
ATOM 696 C C . GLY A 1 92 ? 10.665 -1.909 -14.465 1.00 95.62 92 GLY A C 1
ATOM 697 O O . GLY A 1 92 ? 10.133 -2.379 -15.467 1.00 95.62 92 GLY A O 1
ATOM 698 N N . LYS A 1 93 ? 11.589 -2.590 -13.768 1.00 96.12 93 LYS A N 1
ATOM 699 C CA . LYS A 1 93 ? 12.055 -3.939 -14.152 1.00 96.12 93 LYS A CA 1
ATOM 700 C C . LYS A 1 93 ? 10.972 -5.007 -13.988 1.00 96.12 93 LYS A C 1
ATOM 702 O O . LYS A 1 93 ? 10.959 -5.979 -14.734 1.00 96.12 93 LYS A O 1
ATOM 707 N N . ALA A 1 94 ? 10.052 -4.814 -13.048 1.00 95.44 94 ALA A N 1
ATOM 708 C CA . ALA A 1 94 ? 8.902 -5.687 -12.848 1.00 95.44 94 ALA A CA 1
ATOM 709 C C . ALA A 1 94 ? 7.724 -5.381 -13.801 1.00 95.44 94 ALA A C 1
ATOM 711 O O . ALA A 1 94 ? 6.660 -5.989 -13.670 1.00 95.44 94 ALA A O 1
ATOM 712 N N . GLY A 1 95 ? 7.869 -4.432 -14.738 1.00 93.38 95 GLY A N 1
ATOM 713 C CA . GLY A 1 95 ? 6.787 -4.013 -15.636 1.00 93.38 95 GLY A CA 1
ATOM 714 C C . GLY A 1 95 ? 5.589 -3.416 -14.890 1.00 93.38 95 GLY A C 1
ATOM 715 O O . GLY A 1 95 ? 4.446 -3.666 -15.263 1.00 93.38 95 GLY A O 1
ATOM 716 N N . GLY A 1 96 ? 5.845 -2.713 -13.784 1.00 92.62 96 GLY A N 1
ATOM 717 C CA . GLY A 1 96 ? 4.834 -2.157 -12.884 1.00 92.62 96 GLY A CA 1
ATOM 718 C C . GLY A 1 96 ? 4.089 -3.185 -12.032 1.00 92.62 96 GLY A C 1
ATOM 719 O O . GLY A 1 96 ? 3.150 -2.820 -11.330 1.00 92.62 96 GLY A O 1
ATOM 720 N N . LYS A 1 97 ? 4.491 -4.462 -12.063 1.00 93.75 97 LYS A N 1
ATOM 721 C CA . LYS A 1 97 ? 3.848 -5.536 -11.297 1.00 93.75 97 LYS A CA 1
ATOM 722 C C . LYS A 1 97 ? 4.487 -5.687 -9.920 1.00 93.75 97 LYS A C 1
ATOM 724 O O . LYS A 1 97 ? 5.705 -5.603 -9.763 1.00 93.75 97 LYS A O 1
ATOM 729 N N . GLY A 1 98 ? 3.668 -5.992 -8.925 1.00 93.88 98 GLY A N 1
ATOM 730 C CA . GLY A 1 98 ? 4.114 -6.165 -7.552 1.00 93.88 98 GLY A CA 1
ATOM 731 C C . GLY A 1 98 ? 3.029 -6.739 -6.658 1.00 93.88 98 GLY A C 1
ATOM 732 O O . GLY A 1 98 ? 1.975 -7.153 -7.137 1.00 93.88 98 GLY A O 1
ATOM 733 N N . SER A 1 99 ? 3.315 -6.740 -5.365 1.00 95.50 99 SER A N 1
ATOM 734 C CA . SER A 1 99 ? 2.405 -7.157 -4.306 1.00 95.50 99 SER A CA 1
ATOM 735 C C . SER A 1 99 ? 2.120 -5.991 -3.369 1.00 95.50 99 SER A C 1
ATOM 737 O O . SER A 1 99 ? 2.950 -5.092 -3.204 1.00 95.50 99 SER A O 1
ATOM 739 N N . ILE A 1 100 ? 0.953 -6.038 -2.736 1.00 95.50 100 ILE A N 1
ATOM 740 C CA . ILE A 1 100 ? 0.564 -5.138 -1.654 1.00 95.50 100 ILE A CA 1
ATOM 741 C C . ILE A 1 100 ? 0.822 -5.868 -0.336 1.00 95.50 100 ILE A C 1
ATOM 743 O O . ILE A 1 100 ? 0.425 -7.020 -0.180 1.00 95.50 100 ILE A O 1
ATOM 747 N N . VAL A 1 101 ? 1.497 -5.209 0.601 1.00 95.75 101 VAL A N 1
ATOM 748 C CA . VAL A 1 101 ? 1.783 -5.737 1.938 1.00 95.75 101 VAL A CA 1
ATOM 749 C C . VAL A 1 101 ? 1.234 -4.765 2.970 1.00 95.75 101 VAL A C 1
ATOM 751 O O . VAL A 1 101 ? 1.620 -3.599 2.979 1.00 95.75 101 VAL A O 1
ATOM 754 N N . LEU A 1 102 ? 0.367 -5.247 3.855 1.00 94.38 102 LEU A N 1
ATOM 755 C CA . LEU A 1 102 ? -0.066 -4.509 5.036 1.00 94.38 102 LEU A CA 1
ATOM 756 C C . LEU A 1 102 ? 0.891 -4.822 6.192 1.00 94.38 102 LEU A C 1
ATOM 758 O O . LEU A 1 102 ? 1.129 -5.989 6.497 1.00 94.38 102 LEU A O 1
ATOM 762 N N . LYS A 1 103 ? 1.452 -3.790 6.821 1.00 93.06 103 LYS A N 1
ATOM 763 C CA . LYS A 1 103 ? 2.305 -3.926 8.006 1.00 93.06 103 LYS A CA 1
ATOM 764 C C . LYS A 1 103 ? 1.659 -3.237 9.193 1.00 93.06 103 LYS A C 1
ATOM 766 O O . LYS A 1 103 ? 1.294 -2.069 9.075 1.00 93.06 103 LYS A O 1
ATOM 771 N N . CYS A 1 104 ? 1.592 -3.932 10.322 1.00 91.69 104 CYS A N 1
ATOM 772 C CA . CYS A 1 104 ? 1.409 -3.299 11.620 1.00 91.69 10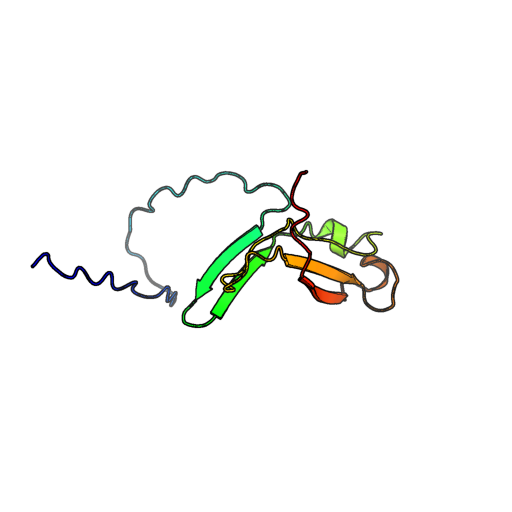4 CYS A CA 1
ATOM 773 C C . CYS A 1 104 ? 2.759 -2.767 12.121 1.00 91.69 104 CYS A C 1
ATOM 775 O O . CYS A 1 104 ? 3.814 -3.367 11.893 1.00 91.69 104 CYS A O 1
ATOM 777 N N . GLY A 1 105 ? 2.730 -1.602 12.752 1.00 84.94 105 GLY A N 1
ATOM 778 C CA . GLY A 1 105 ? 3.840 -1.029 13.495 1.00 84.94 105 GLY A CA 1
ATOM 779 C C . GLY A 1 105 ? 3.522 -0.988 14.982 1.00 84.94 105 GLY A C 1
ATOM 780 O O . GLY A 1 105 ? 2.423 -1.321 15.412 1.00 84.94 105 GLY A O 1
ATOM 781 N N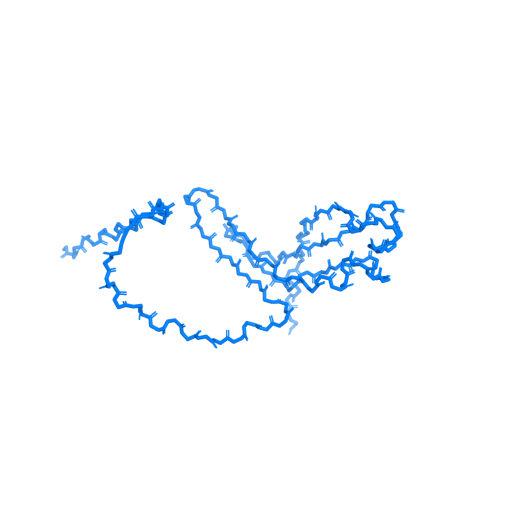 . ILE A 1 106 ? 4.495 -0.542 15.763 1.00 75.81 106 ILE A N 1
ATOM 782 C CA . ILE A 1 106 ? 4.300 -0.229 17.176 1.00 75.81 106 ILE A CA 1
ATOM 783 C C . ILE A 1 106 ? 4.173 1.291 17.252 1.00 75.81 106 ILE A C 1
ATOM 785 O O . ILE A 1 106 ? 5.001 1.999 16.667 1.00 75.81 106 ILE A O 1
ATOM 789 N N . ALA A 1 107 ? 3.150 1.800 17.939 1.00 64.81 107 ALA A N 1
ATOM 790 C CA . ALA A 1 107 ? 3.136 3.197 18.346 1.00 64.81 107 ALA A CA 1
ATOM 791 C C . ALA A 1 107 ? 4.311 3.381 19.314 1.00 64.81 107 ALA A C 1
ATOM 793 O O . ALA A 1 107 ? 4.233 2.982 20.473 1.00 64.81 107 ALA A O 1
ATOM 794 N N . MET A 1 108 ? 5.449 3.885 18.831 1.00 53.62 108 MET A N 1
ATOM 795 C CA . MET A 1 108 ? 6.526 4.271 19.736 1.00 53.62 108 MET A CA 1
ATOM 796 C C . MET A 1 108 ? 6.007 5.464 20.533 1.00 53.62 108 MET A C 1
ATOM 798 O O . MET A 1 108 ? 5.956 6.576 20.010 1.00 53.62 108 MET A O 1
ATOM 802 N N . GLY A 1 109 ? 5.557 5.207 21.763 1.00 53.38 109 GLY A N 1
ATOM 803 C CA . GLY A 1 109 ? 5.275 6.256 22.731 1.00 53.38 109 GLY A CA 1
ATOM 804 C C . GLY A 1 109 ? 6.500 7.156 22.837 1.00 53.38 109 GLY A C 1
ATOM 805 O O . GLY A 1 109 ? 7.622 6.663 22.976 1.00 53.38 109 GLY A O 1
ATOM 806 N N . GLN A 1 110 ? 6.299 8.467 22.693 1.00 43.28 110 GLN A N 1
ATOM 807 C CA . GLN A 1 110 ? 7.328 9.417 23.096 1.00 43.28 110 GLN A CA 1
ATOM 808 C C . GLN A 1 110 ? 7.600 9.230 24.598 1.00 43.28 110 GLN A C 1
ATOM 810 O O . GLN A 1 110 ? 6.634 9.033 25.340 1.00 43.28 110 GLN A O 1
ATOM 815 N N . PRO A 1 111 ? 8.876 9.254 25.025 1.00 50.38 111 PRO A N 1
ATOM 816 C CA . PRO A 1 111 ? 9.237 9.226 26.438 1.00 50.38 111 PRO A CA 1
ATOM 817 C C . PRO A 1 111 ? 8.705 10.450 27.190 1.00 50.38 111 PRO A C 1
ATOM 819 O O . PRO A 1 111 ? 8.563 11.523 26.554 1.00 50.38 111 PRO A O 1
#

Foldseek 3Di:
DDDDDDDPPDDPDDDDDDDDDDPPPCPDPDPAPQFDWDWDDDPPDIDIDTHHDVCQLQDFAQKDKHDWDFDPDPDTWTKIKMWGAPPRGGSNVSVSDTDIDIDTDHPPDDD

Organism: NCBI:txid141414

Secondary structure (DSSP, 8-state):
---------------------------------TT-EEEEEETTEEEEEE---TTGGGSS-S-EEPPPEE-S-SS--EEEEEEEETTSS-TTTTTT-EEEEEEE-------

pLDDT: mean 75.11, std 23.66, range [33.81, 96.81]

Radius of gyration: 19.59 Å; chains: 1; bounding box: 50×33×45 Å